Protein AF-A0A7C9K2Q4-F1 (afdb_monomer_lite)

Sequence (178 aa):
MNWKVIHGLFEGLLGKCLLVIALATPMSFLAKANIDISLFSISLVGSLIVLVGYIWTAVSTPTLIKSHKNGHCYAKELVNLEEYLDSVSEFKVLEEYKDKLKNNYDGYFYKQNDFKDIDSTINDIGKKQSIRALAILKFNLINELNSFQRWCLSLLFLVGSVLVFLPLIYRIFIILGI

Secondary structure (DSSP, 8-state):
--HHHHHHHHHSHHHHHHHHHHHHHHHHHHTSSS--HHHHHHHHHHHHHHHHHHHHHHHHS-HHHHH-SSHHHHHHHHHHTTTT--HHHHHHHHHHTGGGSPSS---SSS-------HHHHHHHH-HHHHHHHHHHHHHHHHHHS-HHHHHHHHHHHHHHHHHHHHHHHHHHHHHHT-

pLDDT: mean 80.26, std 11.9, range [41.53, 93.88]

Structure (mmCIF, N/CA/C/O backbone):
data_AF-A0A7C9K2Q4-F1
#
_entry.id   AF-A0A7C9K2Q4-F1
#
loop_
_atom_site.group_PDB
_atom_site.id
_atom_site.type_symbol
_atom_site.label_atom_id
_atom_site.label_alt_id
_atom_site.label_comp_id
_atom_site.label_asym_id
_atom_site.label_entity_id
_atom_site.label_seq_id
_atom_site.pdbx_PDB_ins_code
_atom_site.Cartn_x
_atom_site.Cartn_y
_atom_site.Cartn_z
_atom_site.occupancy
_atom_site.B_iso_or_equiv
_atom_site.auth_seq_id
_atom_site.auth_comp_id
_atom_site.auth_asym_id
_atom_site.auth_atom_id
_atom_site.pdbx_PDB_model_num
ATOM 1 N N . MET A 1 1 ? -2.932 10.194 -0.051 1.00 79.62 1 MET A N 1
ATOM 2 C CA . MET A 1 1 ? -3.596 8.911 -0.389 1.00 79.62 1 MET A CA 1
ATOM 3 C C . MET A 1 1 ? -3.697 8.038 0.850 1.00 79.62 1 MET A C 1
ATOM 5 O O . MET A 1 1 ? -2.796 8.100 1.676 1.00 79.62 1 MET A O 1
ATOM 9 N N . ASN A 1 2 ? -4.760 7.240 0.979 1.00 86.12 2 ASN A N 1
ATOM 10 C CA . ASN A 1 2 ? -4.945 6.315 2.105 1.00 86.12 2 ASN A CA 1
ATOM 11 C C . ASN A 1 2 ? -4.081 5.056 1.970 1.00 86.12 2 ASN A C 1
ATOM 13 O O . ASN A 1 2 ? -3.744 4.675 0.848 1.00 86.12 2 ASN A O 1
ATOM 17 N N . TRP A 1 3 ? -3.733 4.405 3.090 1.00 88.25 3 TRP A N 1
ATOM 18 C CA . TRP A 1 3 ? -2.905 3.188 3.071 1.00 88.25 3 TRP A CA 1
ATOM 19 C C . TRP A 1 3 ? -3.486 2.117 2.156 1.00 88.25 3 TRP A C 1
ATOM 21 O O . TRP A 1 3 ? -2.747 1.503 1.396 1.00 88.25 3 TRP A O 1
ATOM 31 N N . LYS A 1 4 ? -4.813 1.943 2.156 1.00 86.69 4 LYS A N 1
ATOM 32 C CA . LYS A 1 4 ? -5.478 0.975 1.275 1.00 86.69 4 LYS A CA 1
ATOM 33 C C . LYS A 1 4 ? -5.226 1.250 -0.209 1.00 86.69 4 LYS A C 1
ATOM 35 O O . LYS A 1 4 ? -5.016 0.315 -0.974 1.00 86.69 4 LYS A O 1
ATOM 40 N N . VAL A 1 5 ? -5.227 2.524 -0.599 1.00 87.75 5 VAL A N 1
ATOM 41 C CA . VAL A 1 5 ? -4.985 2.944 -1.986 1.00 87.75 5 VAL A CA 1
ATOM 42 C C . VAL A 1 5 ? -3.526 2.708 -2.358 1.00 87.75 5 VAL A C 1
ATOM 44 O O . VAL A 1 5 ? -3.260 2.118 -3.395 1.00 87.75 5 VAL A O 1
ATOM 47 N N . ILE A 1 6 ? -2.586 3.100 -1.496 1.00 89.75 6 ILE A N 1
ATOM 48 C CA . ILE A 1 6 ? -1.145 2.914 -1.734 1.00 89.75 6 ILE A CA 1
ATOM 49 C C . ILE A 1 6 ? -0.793 1.430 -1.810 1.00 89.75 6 ILE A C 1
ATOM 51 O O . ILE A 1 6 ? -0.115 0.999 -2.736 1.00 89.75 6 ILE A O 1
ATOM 55 N N . HIS A 1 7 ? -1.317 0.632 -0.882 1.00 90.25 7 HIS A N 1
ATOM 56 C CA . HIS A 1 7 ? -1.163 -0.813 -0.920 1.00 90.25 7 HIS A CA 1
ATOM 57 C C . HIS A 1 7 ? -1.738 -1.396 -2.216 1.00 90.25 7 HIS A C 1
ATOM 59 O O . HIS A 1 7 ? -1.071 -2.180 -2.875 1.00 90.25 7 HIS A O 1
ATOM 65 N N . GLY A 1 8 ? -2.927 -0.959 -2.641 1.00 87.62 8 GLY A N 1
ATOM 66 C CA . GLY A 1 8 ? -3.504 -1.362 -3.924 1.00 87.62 8 GLY A CA 1
ATOM 67 C C . GLY A 1 8 ? -2.673 -0.941 -5.144 1.00 87.62 8 GLY A C 1
ATOM 68 O O . GLY A 1 8 ? -2.622 -1.688 -6.115 1.00 87.62 8 GLY A O 1
ATOM 69 N N . LEU A 1 9 ? -1.997 0.211 -5.099 1.00 89.69 9 LEU A N 1
ATOM 70 C CA . LEU A 1 9 ? -1.127 0.675 -6.185 1.00 89.69 9 LEU A CA 1
ATOM 71 C C . LEU A 1 9 ? 0.106 -0.210 -6.359 1.00 89.69 9 LEU A C 1
ATOM 73 O O . LEU A 1 9 ? 0.438 -0.530 -7.493 1.00 89.69 9 LEU A O 1
ATOM 77 N N . PHE A 1 10 ? 0.758 -0.617 -5.268 1.00 88.88 10 PHE A N 1
ATOM 78 C CA . PHE A 1 10 ? 1.976 -1.435 -5.329 1.00 88.88 10 PHE A CA 1
ATOM 79 C C . PHE A 1 10 ? 1.699 -2.945 -5.381 1.00 88.88 10 PHE A C 1
ATOM 81 O O . PHE A 1 10 ? 2.313 -3.651 -6.174 1.00 88.88 10 PHE A O 1
ATOM 88 N N . GLU A 1 11 ? 0.773 -3.452 -4.566 1.00 88.50 11 GLU A N 1
ATOM 89 C CA . GLU A 1 11 ? 0.488 -4.893 -4.433 1.00 88.50 11 GLU A CA 1
ATOM 90 C C . GLU A 1 11 ? -0.695 -5.369 -5.286 1.00 88.50 11 GLU A C 1
ATOM 92 O O . GLU A 1 11 ? -0.924 -6.574 -5.440 1.00 88.50 11 GLU A O 1
ATOM 97 N N . GLY A 1 12 ? -1.454 -4.437 -5.866 1.00 87.44 12 GLY A N 1
ATOM 98 C CA . GLY A 1 12 ? -2.473 -4.754 -6.859 1.00 87.44 12 GLY A CA 1
ATOM 99 C C . GLY A 1 12 ? -1.875 -5.161 -8.205 1.00 87.44 12 GLY A C 1
ATOM 100 O O . GLY A 1 12 ? -0.660 -5.184 -8.407 1.00 87.44 12 GLY A O 1
ATOM 101 N N . LEU A 1 13 ? -2.757 -5.466 -9.162 1.00 87.94 13 LEU A N 1
ATOM 102 C CA . LEU A 1 13 ? -2.360 -5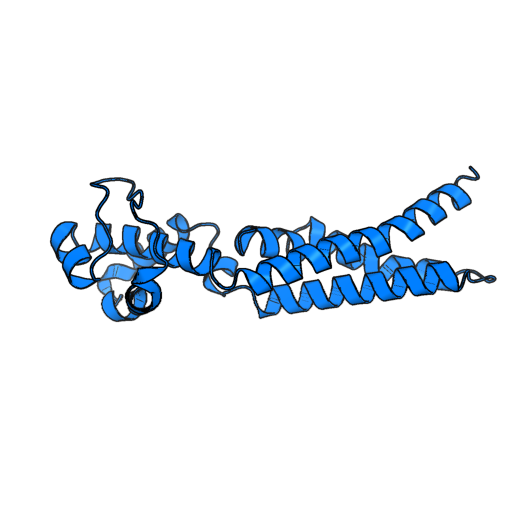.884 -10.510 1.00 87.94 13 LEU A CA 1
ATOM 103 C C . LEU A 1 13 ? -1.424 -4.857 -11.169 1.00 87.94 13 LEU A C 1
ATOM 105 O O . LEU A 1 13 ? -0.396 -5.228 -11.723 1.00 87.94 13 LEU A O 1
ATOM 109 N N . LEU A 1 14 ? -1.758 -3.569 -11.052 1.00 85.94 14 LEU A N 1
ATOM 110 C CA . LEU A 1 14 ? -1.016 -2.484 -11.689 1.00 85.94 14 LEU A CA 1
ATOM 111 C C . LEU A 1 14 ? 0.428 -2.392 -11.176 1.00 85.94 14 LEU A C 1
ATOM 113 O O . LEU A 1 14 ? 1.352 -2.332 -11.983 1.00 85.94 14 LEU A O 1
ATOM 117 N N . GLY A 1 15 ? 0.638 -2.443 -9.859 1.00 87.94 15 GLY A N 1
ATOM 118 C CA . GLY A 1 15 ? 1.975 -2.388 -9.264 1.00 87.94 15 GLY A CA 1
ATOM 119 C C . GLY A 1 15 ? 2.822 -3.616 -9.569 1.00 87.94 15 GLY A C 1
ATOM 120 O O . GLY A 1 15 ? 4.003 -3.482 -9.879 1.00 87.94 15 GLY A O 1
ATOM 121 N N . LYS A 1 16 ? 2.214 -4.807 -9.589 1.00 90.12 16 LYS A N 1
ATOM 122 C CA . LYS A 1 16 ? 2.908 -6.039 -9.990 1.00 90.12 16 LYS A CA 1
ATOM 123 C C . LYS A 1 16 ? 3.319 -6.008 -11.460 1.00 90.12 16 LYS A C 1
ATOM 125 O O . LYS A 1 16 ? 4.455 -6.350 -11.777 1.00 90.12 16 LYS A O 1
ATOM 130 N N . CYS A 1 17 ? 2.440 -5.545 -12.349 1.00 90.88 17 CYS A N 1
ATOM 131 C CA . CYS A 1 17 ? 2.786 -5.327 -13.752 1.00 90.88 17 CYS A CA 1
ATOM 132 C C . CYS A 1 17 ? 3.912 -4.297 -13.896 1.00 90.88 17 CYS A C 1
ATOM 134 O O . CYS A 1 17 ? 4.870 -4.553 -14.620 1.00 90.88 17 CYS A O 1
ATOM 136 N N . LEU A 1 18 ? 3.836 -3.171 -13.178 1.00 89.94 18 LEU A N 1
ATOM 137 C CA . LEU A 1 18 ? 4.887 -2.154 -13.183 1.00 89.94 18 LEU A CA 1
ATOM 138 C C . LEU A 1 18 ? 6.228 -2.729 -12.718 1.00 89.94 18 LEU A C 1
ATOM 140 O O . LEU A 1 18 ? 7.240 -2.446 -13.344 1.00 89.94 18 LEU A O 1
ATOM 144 N N . LEU A 1 19 ? 6.246 -3.555 -11.671 1.00 91.50 19 LEU A N 1
ATOM 145 C CA . LEU A 1 19 ? 7.462 -4.196 -11.172 1.00 91.50 19 LEU A CA 1
ATOM 146 C C . LEU A 1 19 ? 8.081 -5.140 -12.212 1.00 91.50 19 LEU A C 1
ATOM 148 O O . LEU A 1 19 ? 9.291 -5.107 -12.427 1.00 91.50 19 LEU A O 1
ATOM 152 N N . VAL A 1 20 ? 7.261 -5.930 -12.910 1.00 91.56 20 VAL A N 1
ATOM 153 C CA . VAL A 1 20 ? 7.735 -6.792 -14.005 1.00 91.56 20 VAL A CA 1
ATOM 154 C C . VAL A 1 20 ? 8.303 -5.958 -15.156 1.00 91.56 20 VAL A C 1
ATOM 156 O O . VAL A 1 20 ? 9.404 -6.237 -15.627 1.00 91.56 20 VAL A O 1
ATOM 159 N N . ILE A 1 21 ? 7.589 -4.912 -15.588 1.00 89.81 21 ILE A N 1
ATOM 160 C CA . ILE A 1 21 ? 8.037 -4.015 -16.665 1.00 89.81 21 ILE A CA 1
ATOM 161 C C . ILE A 1 21 ? 9.333 -3.308 -16.267 1.00 89.81 21 ILE A C 1
ATOM 163 O O . ILE A 1 21 ? 10.270 -3.253 -17.062 1.00 89.81 21 ILE A O 1
ATOM 167 N N . ALA A 1 22 ? 9.405 -2.807 -15.036 1.00 90.25 22 ALA A N 1
ATOM 168 C CA . ALA A 1 22 ? 10.584 -2.167 -14.483 1.00 90.25 22 ALA A CA 1
ATOM 169 C C . ALA A 1 22 ? 11.789 -3.103 -14.589 1.00 90.25 22 ALA A C 1
ATOM 171 O O . ALA A 1 22 ? 12.753 -2.765 -15.255 1.00 90.25 22 ALA A O 1
ATOM 172 N N . LEU A 1 23 ? 11.700 -4.332 -14.081 1.00 89.31 23 LEU A N 1
ATOM 173 C CA . LEU A 1 23 ? 12.807 -5.293 -14.151 1.00 89.31 23 LEU A CA 1
ATOM 174 C C . LEU A 1 23 ? 13.178 -5.702 -15.590 1.00 89.31 23 LEU A C 1
ATOM 176 O O . LEU A 1 23 ? 14.354 -5.921 -15.887 1.00 89.31 23 LEU A O 1
ATOM 180 N N . ALA A 1 24 ? 12.205 -5.779 -16.499 1.00 88.44 24 ALA A N 1
ATOM 181 C CA . ALA A 1 24 ? 12.442 -6.148 -17.894 1.00 88.44 24 ALA A CA 1
ATOM 182 C C . ALA A 1 24 ? 13.089 -5.023 -18.725 1.00 88.44 24 ALA A C 1
ATOM 184 O O . ALA A 1 24 ? 13.840 -5.298 -19.665 1.00 88.44 24 ALA A O 1
ATOM 185 N N . THR A 1 25 ? 12.818 -3.757 -18.395 1.00 86.06 25 THR A N 1
ATOM 186 C CA . THR A 1 25 ? 13.231 -2.608 -19.217 1.00 86.06 25 THR A CA 1
ATOM 187 C C . THR A 1 25 ? 14.760 -2.485 -19.324 1.00 86.06 25 THR A C 1
ATOM 189 O O . THR A 1 25 ? 15.253 -2.487 -20.454 1.00 86.06 25 THR A O 1
ATOM 192 N N . PRO A 1 26 ? 15.554 -2.489 -18.235 1.00 85.12 26 PRO A N 1
ATOM 193 C CA . PRO A 1 26 ? 17.017 -2.466 -18.316 1.00 85.12 26 PRO A CA 1
ATOM 194 C C . PRO A 1 26 ? 17.593 -3.688 -19.037 1.00 85.12 26 PRO A C 1
ATOM 196 O O . PRO A 1 26 ? 18.492 -3.549 -19.867 1.00 85.12 26 PRO A O 1
ATOM 199 N N . MET A 1 27 ? 17.039 -4.882 -18.784 1.00 85.00 27 MET A N 1
ATOM 200 C CA . MET A 1 27 ? 17.472 -6.124 -19.442 1.00 85.00 27 MET A CA 1
ATOM 201 C C . MET A 1 27 ? 17.304 -6.055 -20.956 1.00 85.00 27 MET A C 1
ATOM 203 O O . MET A 1 27 ? 18.161 -6.513 -21.711 1.00 85.00 27 MET A O 1
ATOM 207 N N . SER A 1 28 ? 16.230 -5.415 -21.417 1.00 80.50 28 SER A N 1
ATOM 208 C CA . SER A 1 28 ? 16.017 -5.222 -22.843 1.00 80.50 28 SER A CA 1
ATOM 209 C C . SER A 1 28 ? 17.154 -4.407 -23.476 1.00 80.50 28 SER A C 1
ATOM 211 O O . SER A 1 28 ? 17.508 -4.650 -24.632 1.00 80.50 28 SER A O 1
ATOM 213 N N . PHE A 1 29 ? 17.726 -3.411 -22.785 1.00 77.75 29 PHE A N 1
ATOM 214 C CA . PHE A 1 29 ? 18.828 -2.587 -23.309 1.00 77.75 29 PHE A CA 1
ATOM 215 C C . PHE A 1 29 ? 20.162 -3.340 -23.319 1.00 77.75 29 PHE A C 1
ATOM 217 O O . PHE A 1 29 ? 20.927 -3.160 -24.261 1.00 77.75 29 PHE A O 1
ATOM 224 N N . LEU A 1 30 ? 20.390 -4.237 -22.353 1.00 78.88 30 LEU A N 1
ATOM 225 C CA . LEU A 1 30 ? 21.568 -5.115 -22.315 1.00 78.88 30 LEU A CA 1
ATOM 226 C C . LEU A 1 30 ? 21.615 -6.128 -23.467 1.00 78.88 30 LEU A C 1
ATOM 228 O O . LEU A 1 30 ? 22.696 -6.509 -23.898 1.00 78.88 30 LEU A O 1
ATOM 232 N N . ALA A 1 31 ? 20.464 -6.553 -23.994 1.00 73.25 31 ALA A N 1
ATOM 233 C CA . ALA A 1 31 ? 20.403 -7.542 -25.073 1.00 73.25 31 ALA A CA 1
ATOM 234 C C . ALA A 1 31 ? 20.894 -7.029 -26.449 1.00 73.25 31 ALA A C 1
ATOM 236 O O . ALA A 1 31 ? 20.954 -7.806 -27.402 1.00 73.25 31 ALA A O 1
ATOM 237 N N . LYS A 1 32 ? 21.223 -5.735 -26.596 1.00 68.06 32 LYS A N 1
ATOM 238 C CA . LYS A 1 32 ? 21.735 -5.151 -27.849 1.00 68.06 32 LYS A CA 1
ATOM 239 C C . LYS A 1 32 ? 23.266 -5.115 -27.870 1.00 68.06 32 LYS A C 1
ATOM 241 O O . LYS A 1 32 ? 23.894 -4.765 -26.882 1.00 68.06 32 LYS A O 1
ATOM 246 N N . ALA A 1 33 ? 23.846 -5.350 -29.050 1.00 57.41 33 ALA A N 1
ATOM 247 C CA . ALA A 1 33 ? 25.290 -5.231 -29.287 1.00 57.41 33 ALA A CA 1
ATOM 248 C C . ALA A 1 33 ? 25.835 -3.796 -29.093 1.00 57.41 33 ALA A C 1
ATOM 250 O O . ALA A 1 33 ? 26.990 -3.635 -28.722 1.00 57.41 33 ALA A O 1
ATOM 251 N N . ASN A 1 34 ? 24.993 -2.771 -29.290 1.00 66.44 34 ASN A N 1
ATOM 252 C CA . ASN A 1 34 ? 25.289 -1.369 -28.981 1.00 66.44 34 ASN A CA 1
ATOM 253 C C . ASN A 1 34 ? 24.301 -0.868 -27.923 1.00 66.44 34 ASN A C 1
ATOM 255 O O . ASN A 1 34 ? 23.138 -0.586 -28.229 1.00 66.44 34 ASN A O 1
ATOM 259 N N . ILE A 1 35 ? 24.764 -0.802 -26.678 1.00 70.88 35 ILE A N 1
ATOM 260 C CA . ILE A 1 35 ? 23.968 -0.370 -25.528 1.00 70.88 35 ILE A CA 1
ATOM 261 C C . ILE A 1 35 ? 23.943 1.160 -25.494 1.00 70.88 35 ILE A C 1
ATOM 263 O O . ILE A 1 35 ? 24.993 1.797 -25.426 1.00 70.88 35 ILE A O 1
ATOM 267 N N . ASP A 1 36 ? 22.749 1.756 -25.474 1.00 78.19 36 ASP A N 1
ATOM 268 C CA . ASP A 1 36 ? 22.602 3.158 -25.076 1.00 78.19 36 ASP A CA 1
ATOM 269 C C . ASP A 1 36 ? 22.721 3.254 -23.549 1.00 78.19 36 ASP A C 1
ATOM 271 O O . ASP A 1 36 ? 21.772 2.996 -22.801 1.00 78.19 36 ASP A O 1
ATOM 275 N N . ILE A 1 37 ? 23.932 3.576 -23.092 1.00 81.94 37 ILE A N 1
ATOM 276 C CA . ILE A 1 37 ? 24.316 3.599 -21.674 1.00 81.94 37 ILE A CA 1
ATOM 277 C C . ILE A 1 37 ? 23.456 4.592 -20.878 1.00 81.94 37 ILE A C 1
ATOM 279 O O . ILE A 1 37 ? 23.155 4.345 -19.706 1.00 81.94 37 ILE A O 1
ATOM 283 N N . SER A 1 38 ? 23.031 5.695 -21.501 1.00 85.12 38 SER A N 1
ATOM 284 C CA . SER A 1 38 ? 22.266 6.747 -20.829 1.00 85.12 38 SER A CA 1
ATOM 285 C C . SER A 1 38 ? 20.861 6.261 -20.460 1.00 85.12 38 SER A C 1
ATOM 287 O O . SER A 1 38 ? 20.473 6.290 -19.290 1.00 85.12 38 SER A O 1
ATOM 289 N N . LEU A 1 39 ? 20.133 5.706 -21.433 1.00 84.31 39 LEU A N 1
ATOM 290 C CA . LEU A 1 39 ? 18.784 5.173 -21.243 1.00 84.31 39 LEU A CA 1
ATOM 291 C C . LEU A 1 39 ? 18.778 3.915 -20.383 1.00 84.31 39 LEU A C 1
ATOM 293 O O . LEU A 1 39 ? 17.886 3.746 -19.548 1.00 84.31 39 LEU A O 1
ATOM 297 N N . PHE A 1 40 ? 19.796 3.064 -20.535 1.00 86.00 40 PHE A N 1
ATOM 298 C CA . PHE A 1 40 ? 19.998 1.930 -19.644 1.00 86.00 40 PHE A CA 1
ATOM 299 C C . PHE A 1 40 ? 20.106 2.395 -18.186 1.00 86.00 40 PHE A C 1
ATOM 301 O O . PHE A 1 40 ? 19.341 1.924 -17.344 1.00 86.00 40 PHE A O 1
ATOM 308 N N . SER A 1 41 ? 20.972 3.371 -17.898 1.00 87.88 41 SER A N 1
ATOM 309 C CA . SER A 1 41 ? 21.182 3.878 -16.536 1.00 87.88 41 SER A CA 1
ATOM 310 C C . SER A 1 41 ? 19.907 4.486 -15.944 1.00 87.88 41 SER A C 1
ATOM 312 O O . SER A 1 41 ? 19.552 4.176 -14.807 1.00 87.88 41 SER A O 1
ATOM 314 N N . ILE A 1 42 ? 19.171 5.285 -16.726 1.00 89.06 42 ILE A N 1
ATOM 315 C CA . ILE A 1 42 ? 17.885 5.870 -16.308 1.00 89.06 42 ILE A CA 1
ATOM 316 C C . ILE A 1 42 ? 16.873 4.768 -15.969 1.00 89.06 42 ILE A C 1
ATOM 318 O O . ILE A 1 42 ? 16.258 4.800 -14.901 1.00 89.06 42 ILE A O 1
ATOM 322 N N . SER A 1 43 ? 16.735 3.766 -16.844 1.00 88.94 43 SER A N 1
ATOM 323 C CA . SER A 1 43 ? 15.805 2.655 -16.622 1.00 88.94 43 SER A CA 1
ATOM 324 C C . SER A 1 43 ? 16.182 1.817 -15.395 1.00 88.94 43 SER A C 1
ATOM 326 O O . SER A 1 43 ? 15.302 1.380 -14.653 1.00 88.94 43 SER A O 1
ATOM 328 N N . LEU A 1 44 ? 17.480 1.625 -15.135 1.00 90.06 44 LEU A N 1
ATOM 329 C CA . LEU A 1 44 ? 17.978 0.874 -13.985 1.00 90.06 44 LEU A CA 1
ATOM 330 C C . LEU A 1 44 ? 17.685 1.607 -12.672 1.00 90.06 44 LEU A C 1
ATOM 332 O O . LEU A 1 44 ? 17.168 0.997 -11.736 1.00 90.06 44 LEU A O 1
ATOM 336 N N . VAL A 1 45 ? 17.919 2.922 -12.622 1.00 92.50 45 VAL A N 1
ATOM 337 C CA . VAL A 1 45 ? 17.550 3.757 -11.466 1.00 92.50 45 VAL A CA 1
ATOM 338 C C . VAL A 1 45 ? 16.038 3.731 -11.234 1.00 92.50 45 VAL A C 1
ATOM 340 O O . VAL A 1 45 ? 15.598 3.508 -10.106 1.00 92.50 45 VAL A O 1
ATOM 343 N N . GLY A 1 46 ? 15.232 3.876 -12.292 1.00 91.44 46 GLY A N 1
ATOM 344 C CA . GLY A 1 46 ? 13.773 3.758 -12.202 1.00 91.44 46 GLY A CA 1
ATOM 345 C C . GLY A 1 46 ? 13.326 2.408 -11.638 1.00 91.44 46 GLY A C 1
ATOM 346 O O . GLY A 1 46 ? 12.459 2.349 -10.767 1.00 91.44 46 GLY A O 1
ATOM 347 N N . SER A 1 47 ? 13.981 1.326 -12.061 1.00 91.94 47 SER A N 1
ATOM 348 C CA . SER A 1 47 ? 13.678 -0.031 -11.600 1.00 91.94 47 SER A CA 1
ATOM 349 C C . SER A 1 47 ? 13.990 -0.241 -10.124 1.00 91.94 47 SER A C 1
ATOM 351 O O . SER A 1 47 ? 13.179 -0.818 -9.399 1.00 91.94 47 SER A O 1
ATOM 353 N N . LEU A 1 48 ? 15.129 0.276 -9.658 1.00 93.75 48 LEU A N 1
ATOM 354 C CA . LEU A 1 48 ? 15.486 0.254 -8.241 1.00 93.75 48 LEU A CA 1
ATOM 355 C C . LEU A 1 48 ? 14.484 1.052 -7.399 1.00 93.75 48 LEU A C 1
ATOM 357 O O . LEU A 1 48 ? 14.070 0.581 -6.344 1.00 93.75 48 LEU A O 1
ATOM 361 N N . ILE A 1 49 ? 14.037 2.217 -7.879 1.00 93.75 49 ILE A N 1
ATOM 362 C CA . ILE A 1 49 ? 13.027 3.039 -7.194 1.00 93.75 49 ILE A CA 1
ATOM 363 C C . ILE A 1 49 ? 11.700 2.282 -7.052 1.00 93.75 49 ILE A C 1
ATOM 365 O O . ILE A 1 49 ? 11.133 2.244 -5.958 1.00 93.75 49 ILE A O 1
ATOM 369 N N . VAL A 1 50 ? 11.217 1.647 -8.127 1.00 92.75 50 VAL A N 1
ATOM 370 C CA . VAL A 1 50 ? 9.985 0.838 -8.093 1.00 92.75 50 VAL A CA 1
ATOM 371 C C . VAL A 1 50 ? 10.131 -0.341 -7.128 1.00 92.75 50 VAL A C 1
ATOM 373 O O . VAL A 1 50 ? 9.227 -0.584 -6.328 1.00 92.75 50 VAL A O 1
ATOM 376 N N . LEU A 1 51 ? 11.273 -1.037 -7.150 1.00 93.38 51 LEU A N 1
ATOM 377 C CA . LEU A 1 51 ? 11.545 -2.172 -6.265 1.00 93.38 51 LEU A CA 1
ATOM 378 C C . LEU A 1 51 ? 11.562 -1.757 -4.788 1.00 93.38 51 LEU A C 1
ATOM 380 O O . LEU A 1 51 ? 10.914 -2.395 -3.957 1.00 93.38 51 LEU A O 1
ATOM 384 N N . VAL A 1 52 ? 12.263 -0.668 -4.463 1.00 93.88 52 VAL A N 1
ATOM 385 C CA . VAL A 1 52 ? 12.301 -0.118 -3.102 1.00 93.88 52 VAL A CA 1
ATOM 386 C C . VAL A 1 52 ? 10.901 0.295 -2.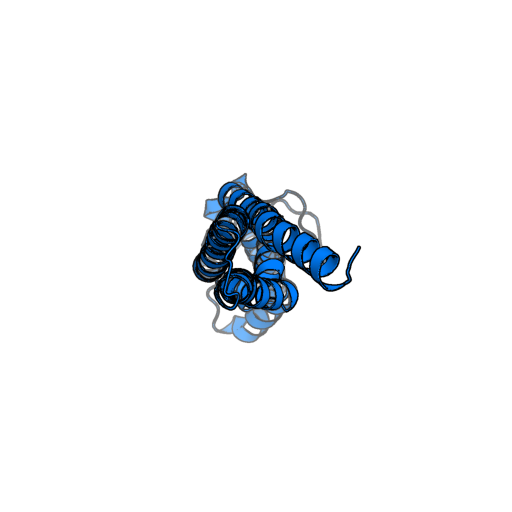657 1.00 93.88 52 VAL A C 1
ATOM 388 O O . VAL A 1 52 ? 10.488 -0.060 -1.555 1.00 93.88 52 VAL A O 1
ATOM 391 N N . GLY A 1 53 ? 10.141 0.985 -3.512 1.00 92.62 53 GLY A N 1
ATOM 392 C CA . GLY A 1 53 ? 8.759 1.364 -3.217 1.00 92.62 53 GLY A CA 1
ATOM 393 C C . GLY A 1 53 ? 7.854 0.155 -2.955 1.00 92.62 53 GLY A C 1
ATOM 394 O O . GLY A 1 53 ? 7.047 0.184 -2.022 1.00 92.62 53 GLY A O 1
ATOM 395 N N . TYR A 1 54 ? 8.023 -0.928 -3.721 1.00 92.94 54 TYR A N 1
ATOM 396 C CA . TYR A 1 54 ? 7.280 -2.177 -3.545 1.00 92.94 54 TYR A CA 1
ATOM 397 C C . TYR A 1 54 ? 7.572 -2.822 -2.185 1.00 92.94 54 TYR A C 1
ATOM 399 O O . TYR A 1 54 ? 6.654 -3.029 -1.390 1.00 92.94 54 TYR A O 1
ATOM 407 N N . ILE A 1 55 ? 8.852 -3.047 -1.870 1.00 92.94 55 ILE A N 1
ATOM 408 C CA . ILE A 1 55 ? 9.279 -3.642 -0.593 1.00 92.94 55 ILE A CA 1
ATOM 409 C C . ILE A 1 55 ? 8.836 -2.766 0.581 1.00 92.94 55 ILE A C 1
ATOM 411 O O . ILE A 1 55 ? 8.284 -3.260 1.565 1.00 92.94 55 ILE A O 1
ATOM 415 N N . TRP A 1 56 ? 9.030 -1.452 0.474 1.00 93.56 56 TRP A N 1
ATOM 416 C CA . TRP A 1 56 ? 8.662 -0.522 1.532 1.00 93.56 56 TRP A CA 1
ATOM 417 C C . TRP A 1 56 ? 7.148 -0.523 1.775 1.00 93.56 56 TRP A C 1
ATOM 419 O O . TRP A 1 56 ? 6.706 -0.608 2.922 1.00 93.56 56 TRP A O 1
ATOM 429 N N . THR A 1 57 ? 6.333 -0.546 0.719 1.00 92.25 57 THR A N 1
ATOM 430 C CA . THR A 1 57 ? 4.875 -0.666 0.868 1.00 92.25 57 THR A CA 1
ATOM 431 C C . THR A 1 57 ? 4.486 -1.992 1.521 1.00 92.25 57 THR A C 1
ATOM 433 O O . THR A 1 57 ? 3.632 -2.005 2.415 1.00 92.25 57 THR A O 1
ATOM 436 N N . ALA A 1 58 ? 5.118 -3.100 1.126 1.00 89.00 58 ALA A N 1
ATOM 437 C CA . ALA A 1 58 ? 4.854 -4.419 1.687 1.00 89.00 58 ALA A CA 1
ATOM 438 C C . ALA A 1 58 ? 5.158 -4.477 3.191 1.00 89.00 58 ALA A C 1
ATOM 440 O O . ALA A 1 58 ? 4.367 -5.035 3.951 1.00 89.00 58 ALA A O 1
ATOM 441 N N . VAL A 1 59 ? 6.246 -3.857 3.652 1.00 90.50 59 VAL A N 1
ATOM 442 C CA . VAL A 1 59 ? 6.624 -3.847 5.076 1.00 90.50 59 VAL A CA 1
ATOM 443 C C . VAL A 1 59 ? 5.796 -2.840 5.878 1.00 90.50 59 VAL A C 1
ATOM 445 O O . VAL A 1 59 ? 5.308 -3.172 6.955 1.00 90.50 59 VAL A O 1
ATOM 448 N N . SER A 1 60 ? 5.594 -1.626 5.362 1.00 88.50 60 SER A N 1
ATOM 449 C CA . SER A 1 60 ? 4.984 -0.532 6.131 1.00 88.50 60 SER A CA 1
ATOM 450 C C . SER A 1 60 ? 3.459 -0.530 6.155 1.00 88.50 60 SER A C 1
ATOM 452 O O . SER A 1 60 ? 2.883 0.085 7.050 1.00 88.50 60 SER A O 1
ATOM 454 N N . THR A 1 61 ? 2.783 -1.201 5.215 1.00 88.69 61 THR A N 1
ATOM 455 C CA . THR A 1 61 ? 1.314 -1.250 5.245 1.00 88.69 61 THR A CA 1
ATOM 456 C C . THR A 1 61 ? 0.844 -2.011 6.498 1.00 88.69 61 THR A C 1
ATOM 458 O O . THR A 1 61 ? 1.229 -3.175 6.672 1.00 88.69 61 THR A O 1
ATOM 461 N N . PRO A 1 62 ? -0.020 -1.422 7.349 1.00 87.38 62 PRO A N 1
ATOM 462 C CA . PRO A 1 62 ? -0.519 -2.089 8.550 1.00 87.38 62 PRO A CA 1
ATOM 463 C C . PRO A 1 62 ? -1.278 -3.381 8.227 1.00 87.38 62 PRO A C 1
ATOM 465 O O . PRO A 1 62 ? -2.070 -3.423 7.282 1.00 87.38 62 PRO A O 1
ATOM 468 N N . THR A 1 63 ? -1.093 -4.423 9.042 1.00 86.44 63 THR A N 1
ATOM 469 C CA . THR A 1 63 ? -1.708 -5.748 8.835 1.00 86.44 63 THR A CA 1
ATOM 470 C C . THR A 1 63 ? -3.224 -5.669 8.698 1.00 86.44 63 THR A C 1
ATOM 472 O O . THR A 1 63 ? -3.784 -6.282 7.796 1.00 86.44 63 THR A O 1
ATOM 475 N N . LEU A 1 64 ? -3.874 -4.834 9.513 1.00 86.00 64 LEU A N 1
ATOM 476 C CA . LEU A 1 64 ? -5.321 -4.613 9.487 1.00 86.00 64 LEU A CA 1
ATOM 477 C C . LEU A 1 64 ? -5.832 -4.146 8.108 1.00 86.00 64 LEU A C 1
ATOM 479 O O . LEU A 1 64 ? -6.888 -4.581 7.652 1.00 86.00 64 LEU A O 1
ATOM 483 N N . ILE A 1 65 ? -5.053 -3.311 7.411 1.00 85.69 65 ILE A N 1
ATOM 484 C CA . ILE A 1 65 ? -5.374 -2.798 6.069 1.00 85.69 65 ILE A CA 1
ATOM 485 C C . ILE A 1 65 ? -5.100 -3.847 4.983 1.00 85.69 65 ILE A C 1
ATOM 487 O O . ILE A 1 65 ? -5.780 -3.858 3.950 1.00 85.69 65 ILE A O 1
ATOM 491 N N . LYS A 1 66 ? -4.126 -4.738 5.201 1.00 85.75 66 LYS A N 1
ATOM 492 C CA . LYS A 1 66 ? -3.840 -5.862 4.298 1.00 85.75 66 LYS A CA 1
ATOM 493 C C . LYS A 1 66 ? -4.958 -6.902 4.343 1.00 85.75 66 LYS A C 1
ATOM 495 O O . LYS A 1 66 ? -5.463 -7.287 3.293 1.00 85.75 66 LYS A O 1
ATOM 500 N N . SER A 1 67 ? -5.365 -7.316 5.544 1.00 85.62 67 SER A N 1
ATOM 501 C CA . SER A 1 67 ? -6.320 -8.411 5.746 1.00 85.62 67 SER A CA 1
ATOM 502 C C . SER A 1 67 ? -7.762 -8.038 5.407 1.00 85.62 67 SER A C 1
ATOM 504 O O . SER A 1 67 ? -8.496 -8.869 4.879 1.00 85.62 67 SER A O 1
ATOM 506 N N . HIS A 1 68 ? -8.168 -6.784 5.622 1.00 85.94 68 HIS A N 1
ATOM 507 C CA . HIS A 1 68 ? -9.568 -6.388 5.466 1.00 85.94 68 HIS A CA 1
ATOM 508 C C . HIS A 1 68 ? -9.780 -5.439 4.292 1.00 85.94 68 HIS A C 1
ATOM 510 O O . HIS A 1 68 ? -9.020 -4.493 4.070 1.00 85.94 68 HIS A O 1
ATOM 516 N N . LYS A 1 69 ? -10.856 -5.659 3.526 1.00 81.06 69 LYS A N 1
ATOM 517 C CA . LYS A 1 69 ? -11.231 -4.779 2.406 1.00 81.06 69 LYS A CA 1
ATOM 518 C C . LYS A 1 69 ? -11.649 -3.389 2.888 1.00 81.06 69 LYS A C 1
ATOM 520 O O . LYS A 1 69 ? -11.243 -2.399 2.285 1.00 81.06 69 LYS A O 1
ATOM 525 N N . ASN A 1 70 ? -12.431 -3.326 3.960 1.00 80.06 70 ASN A N 1
ATOM 526 C CA . ASN A 1 70 ? -12.943 -2.100 4.563 1.00 80.06 70 ASN A CA 1
ATOM 527 C C . ASN A 1 70 ? -13.217 -2.305 6.065 1.00 80.06 70 ASN A C 1
ATOM 529 O O . ASN A 1 70 ? -13.201 -3.436 6.561 1.00 80.06 70 ASN A O 1
ATOM 533 N N . GLY A 1 71 ? -13.518 -1.209 6.769 1.00 76.69 71 GLY A N 1
ATOM 534 C CA . GLY A 1 71 ? -13.876 -1.240 8.190 1.00 76.69 71 GLY A CA 1
ATOM 535 C C . GLY A 1 71 ? -15.123 -2.076 8.495 1.00 76.69 71 GLY A C 1
ATOM 536 O O . GLY A 1 71 ? -15.228 -2.620 9.585 1.00 76.69 71 GLY A O 1
ATOM 537 N N . HIS A 1 72 ? -16.031 -2.262 7.530 1.00 81.88 72 HIS A N 1
ATOM 538 C CA . HIS A 1 72 ? -17.215 -3.110 7.707 1.00 81.88 72 HIS A CA 1
ATOM 539 C C . HIS A 1 72 ? -16.886 -4.604 7.763 1.00 81.88 72 HIS A C 1
ATOM 541 O O . HIS A 1 72 ? -17.460 -5.313 8.585 1.00 81.88 72 HIS A O 1
ATOM 547 N N . CYS A 1 73 ? -15.972 -5.095 6.920 1.00 82.38 73 CYS A N 1
ATOM 548 C CA . CYS A 1 73 ? -15.500 -6.478 7.000 1.00 82.38 73 CYS A CA 1
ATOM 549 C C . CYS A 1 73 ? -14.839 -6.739 8.355 1.00 82.38 73 CYS A C 1
ATOM 551 O O . CYS A 1 73 ? -15.165 -7.726 9.003 1.00 82.38 73 CYS A O 1
ATOM 553 N N . TYR A 1 74 ? -13.993 -5.809 8.804 1.00 84.06 74 TYR A N 1
ATOM 554 C CA . TYR A 1 74 ? -13.349 -5.884 10.114 1.00 84.06 74 TYR A CA 1
ATOM 555 C C . TYR A 1 74 ? -14.365 -5.862 11.265 1.00 84.06 74 TYR A C 1
ATOM 557 O O . TYR A 1 74 ? -14.338 -6.723 12.140 1.00 84.06 74 TYR A O 1
ATOM 565 N N . ALA A 1 75 ? -15.338 -4.950 11.219 1.00 82.88 75 ALA A N 1
ATOM 566 C CA . ALA A 1 75 ? -16.427 -4.897 12.189 1.00 82.88 75 ALA A CA 1
ATOM 567 C C . ALA A 1 75 ? -17.243 -6.198 12.223 1.00 82.88 75 ALA A C 1
ATOM 569 O O . ALA A 1 75 ? -17.621 -6.661 13.294 1.00 82.88 75 ALA A O 1
ATOM 570 N N . LYS A 1 76 ? -17.523 -6.800 11.061 1.00 84.31 76 LYS A N 1
ATOM 571 C CA . LYS A 1 76 ? -18.282 -8.053 10.974 1.00 84.31 76 LYS A CA 1
ATOM 572 C C . LYS A 1 76 ? -17.523 -9.221 11.604 1.00 84.31 76 LYS A C 1
ATOM 574 O O . LYS A 1 76 ? -18.142 -10.007 12.312 1.00 84.31 76 LYS A O 1
ATOM 579 N N . GLU A 1 77 ? -16.216 -9.321 11.371 1.00 85.00 77 GLU A N 1
ATOM 580 C CA . GLU A 1 77 ? -15.378 -10.344 12.009 1.00 85.00 77 GLU A CA 1
ATOM 581 C C . GLU A 1 77 ? -15.345 -10.181 13.530 1.00 85.00 77 GLU A C 1
ATOM 583 O O . GLU A 1 77 ? -15.583 -11.148 14.248 1.00 85.00 77 GLU A O 1
ATOM 588 N N . LEU A 1 78 ? -15.159 -8.956 14.025 1.00 83.50 78 LEU A N 1
ATOM 589 C CA . LEU A 1 78 ? -15.141 -8.687 15.465 1.00 83.50 78 LEU A CA 1
ATOM 590 C C . LEU A 1 78 ? -16.482 -8.960 16.150 1.00 83.50 78 LEU A C 1
ATOM 592 O O . LEU A 1 78 ? -16.511 -9.500 17.250 1.00 83.50 78 LEU A O 1
ATOM 596 N N . VAL A 1 79 ? -17.602 -8.631 15.502 1.00 83.25 79 VAL A N 1
ATOM 597 C CA . VAL A 1 79 ? -18.941 -8.921 16.042 1.00 83.25 79 VAL A CA 1
ATOM 598 C C . VAL A 1 79 ? -19.178 -10.426 16.173 1.00 83.25 79 VAL A C 1
ATOM 600 O O . VAL A 1 79 ? -19.844 -10.853 17.111 1.00 83.25 79 VAL A O 1
ATOM 603 N N . ASN A 1 80 ? -18.623 -11.240 15.272 1.00 82.94 80 ASN A N 1
ATOM 604 C CA . ASN A 1 80 ? -18.726 -12.697 15.370 1.00 82.94 80 ASN A CA 1
ATOM 605 C C . ASN A 1 80 ? -17.890 -13.279 16.527 1.00 82.94 80 ASN A C 1
ATOM 607 O O . ASN A 1 80 ? -18.118 -14.419 16.915 1.00 8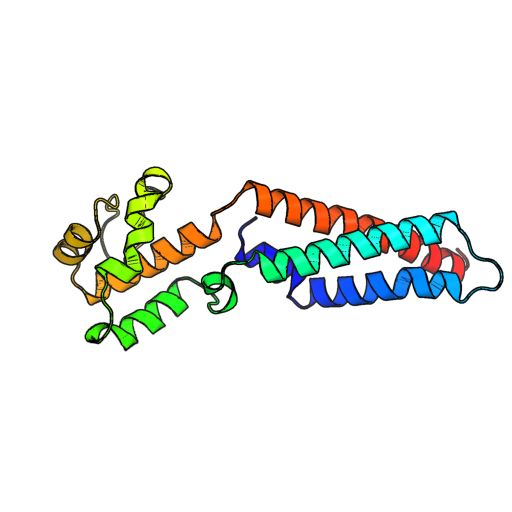2.94 80 ASN A O 1
ATOM 611 N N . LEU A 1 81 ? -16.940 -12.510 17.069 1.00 82.62 81 LEU A N 1
ATOM 612 C CA . LEU A 1 81 ? -16.047 -12.898 18.166 1.00 82.62 81 LEU A CA 1
ATOM 613 C C . LEU A 1 81 ? -16.361 -12.165 19.483 1.00 82.62 81 LEU A C 1
ATOM 615 O O . LEU A 1 81 ? -15.580 -12.244 20.426 1.00 82.62 81 LEU A O 1
ATOM 619 N N . GLU A 1 82 ? -17.493 -11.462 19.571 1.00 76.38 82 GLU A N 1
ATOM 620 C CA . GLU A 1 82 ? -17.842 -10.574 20.693 1.00 76.38 82 GLU A CA 1
ATOM 621 C C . GLU A 1 82 ? -17.778 -11.236 22.082 1.00 76.38 82 GLU A C 1
ATOM 623 O O . GLU A 1 82 ? -17.451 -10.568 23.068 1.00 76.38 82 GLU A O 1
ATOM 628 N N . GLU A 1 83 ? -18.099 -12.528 22.182 1.00 74.12 83 GLU A N 1
ATOM 629 C CA . GLU A 1 83 ? -18.074 -13.275 23.450 1.00 74.12 83 GLU A CA 1
ATOM 630 C C . GLU A 1 83 ? -16.655 -13.456 24.003 1.00 74.12 83 GLU A C 1
ATOM 632 O O . GLU A 1 83 ? -16.474 -13.540 25.215 1.00 74.12 83 GLU A O 1
ATOM 637 N N . TYR A 1 84 ? -15.652 -13.444 23.126 1.00 76.25 84 TYR A N 1
ATOM 638 C CA . TYR A 1 84 ? -14.240 -13.641 23.461 1.00 76.25 84 TYR A CA 1
ATOM 639 C C . TYR A 1 84 ? -13.411 -12.359 23.319 1.00 76.25 84 TYR A C 1
ATOM 641 O O . TYR A 1 84 ? -12.208 -12.367 23.577 1.00 76.25 84 TYR A O 1
ATOM 649 N N . LEU A 1 85 ? -14.037 -11.261 22.889 1.00 77.38 85 LEU A N 1
ATOM 650 C CA . LEU A 1 85 ? -13.369 -9.995 22.637 1.00 77.38 85 LEU A CA 1
ATOM 651 C C . LEU A 1 85 ? -13.331 -9.138 23.904 1.00 77.38 85 LEU A C 1
ATOM 653 O O . LEU A 1 85 ? -14.361 -8.628 24.358 1.00 77.38 85 LEU A O 1
ATOM 657 N N . ASP A 1 86 ? -12.127 -8.883 24.407 1.00 80.94 86 ASP A N 1
ATOM 658 C CA . ASP A 1 86 ? -11.907 -7.769 25.321 1.00 80.94 86 ASP A CA 1
ATOM 659 C C . ASP A 1 86 ? -11.902 -6.454 24.524 1.00 80.94 86 ASP A C 1
ATOM 661 O O . ASP A 1 86 ? -10.947 -6.098 23.834 1.00 80.94 86 ASP A O 1
ATOM 665 N N . SER A 1 87 ? -13.033 -5.752 24.583 1.00 73.81 87 SER A N 1
ATOM 666 C CA . SER A 1 87 ? -13.268 -4.540 23.795 1.00 73.81 87 SER A CA 1
ATOM 667 C C . SER A 1 87 ? -12.355 -3.388 24.226 1.00 73.81 87 SER A C 1
ATOM 669 O O . SER A 1 87 ? -11.969 -2.574 23.392 1.00 73.81 87 SER A O 1
ATOM 671 N N . VAL A 1 88 ? -11.965 -3.326 25.502 1.00 74.62 88 VAL A N 1
ATOM 672 C CA . VAL A 1 88 ? -11.127 -2.235 26.014 1.00 74.62 88 VAL A CA 1
ATOM 673 C C . VAL A 1 88 ? -9.707 -2.366 25.475 1.00 74.62 88 VAL A C 1
ATOM 675 O O . VAL A 1 88 ? -9.166 -1.409 24.922 1.00 74.62 88 VAL A O 1
ATOM 678 N N . SER A 1 89 ? -9.111 -3.558 25.554 1.00 77.00 89 SER A N 1
ATOM 679 C CA . SER A 1 89 ? -7.764 -3.777 25.016 1.00 77.00 89 SER A CA 1
ATOM 680 C C . SER A 1 89 ? -7.712 -3.662 23.492 1.00 77.00 89 SER A C 1
ATOM 682 O O . SER A 1 89 ? -6.792 -3.032 22.965 1.00 77.00 89 SER A O 1
ATOM 684 N N . GLU A 1 90 ? -8.712 -4.182 22.775 1.00 80.12 90 GLU A N 1
ATOM 685 C CA . GLU A 1 90 ? -8.745 -4.131 21.310 1.00 80.12 90 GLU A CA 1
ATOM 686 C C . GLU A 1 90 ? -8.839 -2.692 20.775 1.00 80.12 90 GLU A C 1
ATOM 688 O O . GLU A 1 90 ? -8.230 -2.362 19.749 1.00 80.12 90 GLU A O 1
ATOM 693 N N . PHE A 1 91 ? -9.579 -1.816 21.461 1.00 81.69 91 PHE A N 1
ATOM 694 C CA . PHE A 1 91 ? -9.837 -0.450 21.005 1.00 81.69 91 PHE A CA 1
ATOM 695 C C . PHE A 1 91 ? -9.008 0.625 21.708 1.00 81.69 91 PHE A C 1
ATOM 697 O O . PHE A 1 91 ? -9.113 1.785 21.317 1.00 81.69 91 PHE A O 1
ATOM 704 N N . LYS A 1 92 ? -8.126 0.268 22.649 1.00 81.50 92 LYS A N 1
ATOM 705 C CA . LYS A 1 92 ? -7.279 1.209 23.409 1.00 81.50 92 LYS A CA 1
ATOM 706 C C . LYS A 1 92 ? -6.510 2.211 22.541 1.00 81.50 92 LYS A C 1
ATOM 708 O O . LYS A 1 92 ? -6.365 3.375 22.899 1.00 81.50 92 LYS A O 1
ATOM 713 N N . VAL A 1 93 ? -6.086 1.787 21.350 1.00 80.69 93 VAL A N 1
ATOM 714 C CA . VAL A 1 93 ? -5.420 2.655 20.361 1.00 80.69 93 VAL A CA 1
ATOM 715 C C . VAL A 1 93 ? -6.280 3.876 19.989 1.00 80.69 93 VAL A C 1
ATOM 717 O O . VAL A 1 93 ? -5.747 4.918 19.636 1.00 80.69 93 VAL A O 1
ATOM 720 N N . LEU A 1 94 ? -7.609 3.803 20.071 1.00 79.62 94 LEU A N 1
ATOM 721 C CA . LEU A 1 94 ? -8.477 4.958 19.817 1.00 79.62 94 LEU A CA 1
ATOM 722 C C . LEU A 1 94 ? -8.342 6.038 20.893 1.00 79.62 94 LEU A C 1
ATOM 724 O O . LEU A 1 94 ? -8.389 7.220 20.565 1.00 79.62 94 LEU A O 1
ATOM 728 N N . GLU A 1 95 ? -8.132 5.651 22.150 1.00 77.44 95 GLU A N 1
ATOM 729 C CA . GLU A 1 95 ? -7.929 6.596 23.253 1.00 77.44 95 GLU A CA 1
ATOM 730 C C . GLU A 1 95 ? -6.572 7.293 23.140 1.00 77.44 95 GLU A C 1
ATOM 732 O O . GLU A 1 95 ? -6.483 8.505 23.317 1.00 77.44 95 GLU A O 1
ATOM 737 N N . GLU A 1 96 ? -5.533 6.555 22.742 1.00 80.56 96 GLU A N 1
ATOM 738 C CA . GLU A 1 96 ? -4.182 7.098 22.535 1.00 80.56 96 GLU A CA 1
ATOM 739 C C . GLU A 1 96 ? -4.115 8.142 21.408 1.00 80.56 96 GLU A C 1
ATOM 741 O O . GLU A 1 96 ? -3.258 9.024 21.422 1.00 80.56 96 GLU A O 1
ATOM 746 N N . TYR A 1 97 ? -5.018 8.060 20.427 1.00 77.38 97 TYR A N 1
ATOM 747 C CA . TYR A 1 97 ? -5.049 8.952 19.266 1.00 77.38 97 TYR A CA 1
ATOM 748 C C . TYR A 1 97 ? -6.332 9.786 19.182 1.00 77.38 97 TYR A C 1
ATOM 750 O O . TYR A 1 97 ? -6.713 10.222 18.091 1.00 77.38 97 TYR A O 1
ATOM 758 N N . LYS A 1 98 ? -6.974 10.044 20.327 1.00 72.75 98 LYS A N 1
ATOM 759 C CA . LYS A 1 98 ? -8.255 10.751 20.414 1.00 72.75 98 LYS A CA 1
ATOM 760 C C . LYS A 1 98 ? -8.269 12.085 19.660 1.00 72.75 98 LYS A C 1
ATOM 762 O O . LYS A 1 98 ? -9.204 12.348 18.914 1.00 72.75 98 LYS A O 1
ATOM 767 N N . ASP A 1 99 ? -7.191 12.862 19.747 1.00 72.75 99 ASP A N 1
ATOM 768 C CA . ASP A 1 99 ? -7.071 14.181 19.099 1.00 72.75 99 ASP A CA 1
ATOM 769 C C . ASP A 1 99 ? -7.027 14.129 17.560 1.00 72.75 99 ASP A C 1
ATOM 771 O O . ASP A 1 99 ? -7.171 15.150 16.889 1.00 72.75 99 ASP A O 1
ATOM 775 N N . LYS A 1 100 ? -6.791 12.947 16.977 1.00 68.94 100 LYS A N 1
ATOM 776 C CA . LYS A 1 100 ? -6.738 12.731 15.520 1.00 68.94 100 LYS A CA 1
ATOM 777 C C . LYS A 1 100 ? -8.000 12.069 14.974 1.00 68.94 100 LYS A C 1
ATOM 779 O O . LYS A 1 100 ? -8.081 11.817 13.770 1.00 68.94 100 LYS A O 1
ATOM 784 N N . LEU A 1 101 ? -8.959 11.753 15.839 1.00 68.00 101 LEU A N 1
ATOM 785 C CA . LEU A 1 101 ? -10.240 11.206 15.432 1.00 68.00 101 LEU A CA 1
ATOM 786 C C . LEU A 1 101 ? -11.081 12.319 14.787 1.00 68.00 101 LEU A C 1
ATOM 788 O O . LEU A 1 101 ? -11.136 13.441 15.278 1.00 68.00 101 LEU A O 1
ATOM 792 N N . LYS A 1 102 ? -11.731 12.020 13.659 1.00 61.09 102 LYS A N 1
ATOM 793 C CA . LYS A 1 102 ? -12.676 12.948 13.031 1.00 61.09 102 LYS A CA 1
ATOM 794 C C . LYS A 1 102 ? -13.906 13.086 13.921 1.00 61.09 102 LYS A C 1
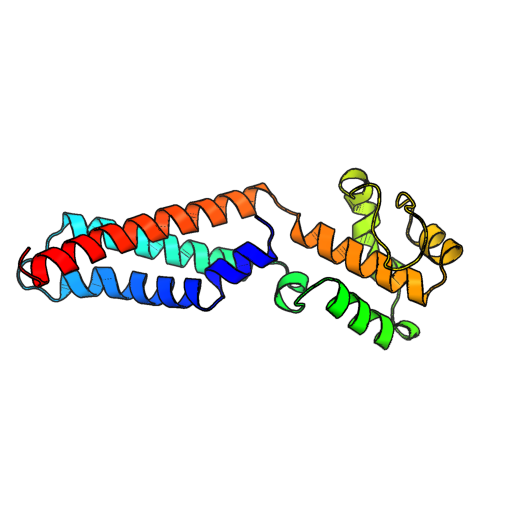ATOM 796 O O . LYS A 1 102 ? -14.530 12.085 14.241 1.00 61.09 102 LYS A O 1
ATOM 801 N N . ASN A 1 103 ? -14.305 14.303 14.261 1.00 52.88 103 ASN A N 1
ATOM 802 C CA . ASN A 1 103 ? -15.619 14.512 14.868 1.00 52.88 103 ASN A CA 1
ATOM 803 C C . ASN A 1 103 ? -16.695 14.102 13.846 1.00 52.88 103 ASN A C 1
ATOM 805 O O . ASN A 1 103 ? -16.526 14.355 12.650 1.00 52.88 103 ASN A O 1
ATOM 809 N N . ASN A 1 104 ? -17.778 13.474 14.310 1.00 51.72 104 ASN A N 1
ATOM 810 C CA . ASN A 1 104 ? -18.888 12.934 13.507 1.00 51.72 104 ASN A CA 1
ATOM 811 C C . ASN A 1 104 ? -18.574 11.654 12.721 1.00 51.72 104 ASN A C 1
ATOM 813 O O . ASN A 1 104 ? -18.399 11.660 11.501 1.00 51.72 104 ASN A O 1
ATOM 817 N N . TYR A 1 105 ? -18.590 10.523 13.421 1.00 53.22 105 TYR A N 1
ATOM 818 C CA . TYR A 1 105 ? -18.524 9.219 12.779 1.00 53.22 105 TYR A CA 1
ATOM 819 C C . TYR A 1 105 ? -19.899 8.689 12.416 1.00 53.22 105 TYR A C 1
ATOM 821 O O . TYR A 1 105 ? -20.815 8.675 13.235 1.00 53.22 105 TYR A O 1
ATOM 829 N N . ASP A 1 106 ? -20.011 8.220 11.177 1.00 43.50 106 ASP A N 1
ATOM 830 C CA . ASP A 1 106 ? -21.217 7.588 10.668 1.00 43.50 106 ASP A CA 1
ATOM 831 C C . ASP A 1 106 ? -21.257 6.133 11.158 1.00 43.50 106 ASP A C 1
ATOM 833 O O . ASP A 1 106 ? -20.784 5.190 10.514 1.00 43.50 106 ASP A O 1
ATOM 837 N N . GLY A 1 107 ? -21.758 5.958 12.379 1.00 43.88 107 GLY A N 1
ATOM 838 C CA . GLY A 1 107 ? -22.321 4.688 12.796 1.00 43.88 107 GLY A CA 1
ATOM 839 C C . GLY A 1 107 ? -23.598 4.517 11.992 1.00 43.88 107 GLY A C 1
ATOM 840 O O . GLY A 1 107 ? -24.523 5.299 12.160 1.00 43.88 107 GLY A O 1
ATOM 841 N N . TYR A 1 108 ? -23.651 3.515 11.112 1.00 45.31 108 TYR A N 1
ATOM 842 C CA . TYR A 1 108 ? -24.783 3.260 10.205 1.00 45.31 108 TYR A CA 1
ATOM 843 C C . TYR A 1 108 ? -26.172 3.268 10.879 1.00 45.31 108 TYR A C 1
ATOM 845 O O . TYR A 1 108 ? -27.174 3.329 10.178 1.00 45.31 108 TYR A O 1
ATOM 853 N N . PHE A 1 109 ? -26.244 3.235 12.213 1.00 42.44 109 PHE A N 1
ATOM 854 C CA . PHE A 1 109 ? -27.347 3.797 12.978 1.00 42.44 109 PHE A CA 1
ATOM 855 C C . PHE A 1 109 ? -26.807 4.554 14.203 1.00 42.44 109 PHE A C 1
ATOM 857 O O . PHE A 1 109 ? -25.921 4.052 14.891 1.00 42.44 109 PHE A O 1
ATOM 864 N N . TYR A 1 110 ? -27.461 5.681 14.504 1.00 41.53 110 TYR A N 1
ATOM 865 C CA . TYR A 1 110 ? -27.456 6.418 15.774 1.00 41.53 110 TYR A CA 1
ATOM 866 C C . TYR A 1 110 ? -26.344 7.457 16.010 1.00 41.53 110 TYR A C 1
ATOM 868 O O . TYR A 1 110 ? -25.181 7.121 16.166 1.00 41.53 110 TYR A O 1
ATOM 876 N N . LYS A 1 111 ? -26.801 8.722 16.083 1.00 44.38 111 LYS A N 1
ATOM 877 C CA . LYS A 1 111 ? -26.174 9.962 16.581 1.00 44.38 111 LYS A CA 1
ATOM 878 C C . LYS A 1 111 ? -24.664 10.124 16.364 1.00 44.38 111 LYS A C 1
ATOM 880 O O . LYS A 1 111 ? -23.850 9.433 16.962 1.00 44.38 111 LYS A O 1
ATOM 885 N N . GLN A 1 112 ? -24.321 11.174 15.613 1.00 49.88 112 GLN A N 1
ATOM 886 C CA . GLN A 1 112 ? -23.009 11.818 15.655 1.00 49.88 112 GLN A CA 1
ATOM 887 C C . GLN A 1 112 ? -22.655 12.151 17.112 1.00 49.88 112 GLN A C 1
ATOM 889 O O . GLN A 1 112 ? -23.086 13.170 17.645 1.00 49.88 112 GLN A O 1
ATOM 894 N N . ASN A 1 113 ? -21.917 11.259 17.762 1.00 53.00 113 ASN A N 1
ATOM 895 C CA . ASN A 1 113 ? -21.361 11.481 19.083 1.00 53.00 113 ASN A CA 1
ATOM 896 C C . ASN A 1 113 ? -19.851 11.649 18.924 1.00 53.00 113 ASN A C 1
ATOM 898 O O . ASN A 1 113 ? -19.195 10.868 18.227 1.00 53.00 113 ASN A O 1
ATOM 902 N N . ASP A 1 114 ? -19.301 12.667 19.579 1.00 58.19 114 ASP A N 1
ATOM 903 C CA . ASP A 1 114 ? -17.858 12.802 19.732 1.00 58.19 114 ASP A CA 1
ATOM 904 C C . ASP A 1 114 ? -17.342 11.627 20.571 1.00 58.19 114 ASP A C 1
ATOM 906 O O . ASP A 1 114 ? -17.851 11.360 21.663 1.00 58.19 114 ASP A O 1
ATOM 910 N N . PHE A 1 115 ? -16.341 10.906 20.058 1.00 60.78 115 PHE A N 1
ATOM 911 C CA . PHE A 1 115 ? -15.707 9.815 20.797 1.00 60.78 115 PHE A CA 1
ATOM 912 C C . PHE A 1 115 ? -15.073 10.372 22.080 1.00 60.78 115 PHE A C 1
ATOM 914 O O . PHE A 1 115 ? -14.167 11.208 22.021 1.00 60.78 115 PHE A O 1
ATOM 921 N N . LYS A 1 116 ? -15.546 9.918 23.247 1.00 65.50 116 LYS A N 1
ATOM 922 C CA . LYS A 1 116 ? -14.992 10.303 24.553 1.00 65.50 116 LYS A CA 1
ATOM 923 C C . LYS A 1 116 ? -14.034 9.245 25.089 1.00 65.50 116 LYS A C 1
ATOM 925 O O . LYS A 1 116 ? -12.872 9.572 25.324 1.00 65.50 116 LYS A O 1
ATOM 930 N N . ASP A 1 117 ? -14.517 8.024 25.250 1.00 65.81 117 ASP A N 1
ATOM 931 C CA . ASP A 1 117 ? -13.810 6.881 25.828 1.00 65.81 117 ASP A CA 1
ATOM 932 C C . ASP A 1 117 ? -14.541 5.587 25.433 1.00 65.81 117 ASP A C 1
ATOM 934 O O . ASP A 1 117 ? -15.683 5.620 24.952 1.00 65.81 117 ASP A O 1
ATOM 938 N N . ILE A 1 118 ? -13.872 4.443 25.576 1.00 71.00 118 ILE A N 1
ATOM 939 C CA . ILE A 1 118 ? -14.431 3.150 25.152 1.00 71.00 118 ILE A CA 1
ATOM 940 C C . ILE A 1 118 ? -15.639 2.769 26.019 1.00 71.00 118 ILE A C 1
ATOM 942 O O . ILE A 1 118 ? -16.671 2.361 25.478 1.00 71.00 118 ILE A O 1
ATOM 946 N N . ASP A 1 119 ? -15.542 2.955 27.336 1.00 70.81 119 ASP A N 1
ATOM 947 C CA . ASP A 1 119 ? -16.576 2.557 28.295 1.00 70.81 119 ASP A CA 1
ATOM 948 C C . ASP A 1 119 ? -17.862 3.378 28.135 1.00 70.81 119 ASP A C 1
ATOM 950 O O . ASP A 1 119 ? -18.957 2.807 28.098 1.00 70.81 119 ASP A O 1
ATOM 954 N N . SER A 1 120 ? -17.763 4.700 27.949 1.00 69.69 120 SER A N 1
ATOM 955 C CA . SER A 1 120 ? -18.929 5.539 27.639 1.00 69.69 120 SER A CA 1
ATOM 956 C C . SER A 1 120 ? -19.597 5.135 26.327 1.00 69.69 120 SER A C 1
ATOM 958 O O . SER A 1 120 ? -20.819 5.005 26.270 1.00 69.69 120 SER A O 1
ATOM 960 N N . THR A 1 121 ? -18.807 4.824 25.297 1.00 67.00 121 THR A N 1
ATOM 961 C CA . THR A 1 121 ? -19.333 4.383 23.998 1.00 67.00 121 THR A CA 1
ATOM 962 C C . THR A 1 121 ? -20.059 3.034 24.105 1.00 67.00 121 THR A C 1
ATOM 964 O O . THR A 1 121 ? -21.068 2.813 23.433 1.00 67.00 121 THR A O 1
ATOM 967 N N . ILE A 1 122 ? -19.576 2.115 24.949 1.00 72.81 122 ILE A N 1
ATOM 968 C CA . ILE A 1 122 ? -20.243 0.828 25.207 1.00 72.81 122 ILE A CA 1
ATOM 969 C C . ILE A 1 122 ? -21.564 1.039 25.953 1.00 72.81 122 ILE A C 1
ATOM 971 O O . ILE A 1 122 ? -22.569 0.425 25.585 1.00 72.81 122 ILE A O 1
ATOM 975 N N . ASN A 1 123 ? -21.570 1.913 26.961 1.00 72.81 123 ASN A N 1
ATOM 976 C CA . ASN A 1 123 ? -22.748 2.187 27.782 1.00 72.81 123 ASN A CA 1
ATOM 977 C C . ASN A 1 123 ? -23.861 2.911 27.007 1.00 72.81 123 ASN A C 1
ATOM 979 O O . ASN A 1 123 ? -25.035 2.613 27.218 1.00 72.81 123 ASN A O 1
ATOM 983 N N . ASP A 1 124 ? -23.508 3.804 26.079 1.00 65.12 124 ASP A N 1
ATOM 984 C CA . ASP A 1 124 ? -24.476 4.625 25.341 1.00 65.12 124 ASP A CA 1
ATOM 985 C C . ASP A 1 124 ? -25.213 3.865 24.222 1.00 65.12 124 ASP A C 1
ATOM 987 O O . ASP A 1 124 ? -26.368 4.169 23.919 1.00 65.12 124 ASP A O 1
ATOM 991 N N . ILE A 1 125 ? -24.549 2.900 23.574 1.00 69.62 125 ILE A N 1
ATOM 992 C CA . ILE A 1 125 ? -25.014 2.297 22.305 1.00 69.62 125 ILE A CA 1
ATOM 993 C C . ILE A 1 125 ? -25.196 0.769 22.422 1.00 69.62 125 ILE A C 1
ATOM 995 O O . ILE A 1 125 ? -25.825 0.127 21.580 1.00 69.62 125 ILE A O 1
ATOM 999 N N . GLY A 1 126 ? -24.673 0.159 23.487 1.00 70.50 126 GLY A N 1
ATOM 1000 C CA . GLY A 1 126 ? -24.688 -1.285 23.700 1.00 70.50 126 GLY A CA 1
ATOM 1001 C C . GLY A 1 126 ? -23.552 -2.022 22.977 1.00 70.50 126 GLY A C 1
ATOM 1002 O O . GLY A 1 126 ? -23.096 -1.633 21.899 1.00 70.50 126 GLY A O 1
ATOM 1003 N N . LYS A 1 127 ? -23.113 -3.141 23.571 1.00 71.06 127 LYS A N 1
ATOM 1004 C CA . LYS A 1 127 ? -21.872 -3.868 23.230 1.00 71.06 127 LYS A CA 1
ATOM 1005 C C . LYS A 1 127 ? -21.718 -4.226 21.737 1.00 71.06 127 LYS A C 1
ATOM 1007 O O . LYS A 1 127 ? -20.696 -3.923 21.127 1.00 71.06 127 LYS A O 1
ATOM 1012 N N . LYS A 1 128 ? -22.753 -4.779 21.090 1.00 69.31 128 LYS A N 1
ATOM 1013 C CA . LYS A 1 128 ? -22.703 -5.126 19.650 1.00 69.31 128 LYS A CA 1
ATOM 1014 C C . LYS A 1 128 ? -22.525 -3.922 18.731 1.00 69.31 128 LYS A C 1
ATOM 1016 O O . LYS A 1 128 ? -21.886 -4.029 17.682 1.00 69.31 128 LYS A O 1
ATOM 1021 N N . GLN A 1 129 ? -23.164 -2.806 19.061 1.00 73.56 129 GLN A N 1
ATOM 1022 C CA . GLN A 1 129 ? -23.167 -1.616 18.213 1.00 73.56 129 GLN A CA 1
ATOM 1023 C C . GLN A 1 129 ? -21.892 -0.799 18.434 1.00 73.56 129 GLN A C 1
ATOM 1025 O O . GLN A 1 129 ? -21.304 -0.332 17.457 1.00 73.56 129 GLN A O 1
ATOM 1030 N N . SER A 1 130 ? -21.397 -0.739 19.675 1.00 73.94 130 SER A N 1
ATOM 1031 C CA . SER A 1 130 ? -20.113 -0.115 19.993 1.00 73.94 130 SER A CA 1
ATOM 1032 C C . SER A 1 130 ? -18.949 -0.821 19.295 1.00 73.94 130 SER A C 1
ATOM 1034 O O . SER A 1 130 ? -18.155 -0.144 18.651 1.00 73.94 130 SER A O 1
ATOM 1036 N N . ILE A 1 131 ? -18.893 -2.161 19.278 1.00 79.31 131 ILE A N 1
ATOM 1037 C CA . ILE A 1 131 ? -17.850 -2.909 18.544 1.00 79.31 131 ILE A CA 1
ATOM 1038 C C . ILE A 1 131 ? -17.824 -2.518 17.064 1.00 79.31 131 ILE A C 1
ATOM 1040 O O . ILE A 1 131 ? -16.754 -2.316 16.494 1.00 79.31 131 ILE A O 1
ATOM 1044 N N . ARG A 1 132 ? -18.990 -2.372 16.423 1.00 76.12 132 ARG A N 1
ATOM 1045 C CA . ARG A 1 132 ? -19.062 -1.985 15.005 1.00 76.12 132 ARG A CA 1
ATOM 1046 C C . ARG A 1 132 ? -18.541 -0.574 14.772 1.00 76.12 132 ARG A C 1
ATOM 1048 O O . ARG A 1 132 ? -17.767 -0.369 13.838 1.00 76.12 132 ARG A O 1
ATOM 1055 N N . ALA A 1 133 ? -18.960 0.375 15.605 1.00 74.81 133 ALA A N 1
ATOM 1056 C CA . ALA A 1 133 ? -18.509 1.756 15.515 1.00 74.81 133 ALA A CA 1
ATOM 1057 C C . ALA A 1 133 ? -16.994 1.847 15.757 1.00 74.81 133 ALA A C 1
ATOM 1059 O O . ALA A 1 133 ? -16.261 2.318 14.890 1.00 74.81 133 ALA A O 1
ATOM 1060 N N . LEU A 1 134 ? -16.508 1.293 16.869 1.00 80.00 134 LEU A N 1
ATOM 1061 C CA . LEU A 1 134 ? -15.095 1.285 17.261 1.00 80.00 134 LEU A CA 1
ATOM 1062 C C . LEU A 1 134 ? -14.202 0.560 16.240 1.00 80.00 134 LEU A C 1
ATOM 1064 O O . LEU A 1 134 ? -13.099 1.016 15.939 1.00 80.00 134 LEU A O 1
ATOM 1068 N N . ALA A 1 135 ? -14.684 -0.514 15.616 1.00 82.94 135 ALA A N 1
ATOM 1069 C CA . ALA A 1 135 ? -13.959 -1.195 14.547 1.00 82.94 135 ALA A CA 1
ATOM 1070 C C . ALA A 1 135 ? -13.778 -0.312 13.304 1.00 82.94 135 ALA A C 1
ATOM 1072 O O . ALA A 1 135 ? -12.677 -0.220 12.754 1.00 82.94 135 ALA A O 1
ATOM 1073 N N . ILE A 1 136 ? -14.840 0.371 12.867 1.00 81.88 136 ILE A N 1
ATOM 1074 C CA . ILE A 1 136 ? -14.781 1.291 11.723 1.00 81.88 136 ILE A CA 1
ATOM 1075 C C . ILE A 1 136 ? -13.859 2.475 12.041 1.00 81.88 136 ILE A C 1
ATOM 1077 O O . ILE A 1 136 ? -13.036 2.853 11.205 1.00 81.88 136 ILE A O 1
ATOM 1081 N N . LEU A 1 137 ? -13.943 3.006 13.263 1.00 80.31 137 LEU A N 1
ATOM 1082 C CA . LEU A 1 137 ? -13.067 4.057 13.781 1.00 80.31 137 LEU A CA 1
ATOM 1083 C C . LEU A 1 137 ? -11.597 3.671 13.703 1.00 80.31 137 LEU A C 1
ATOM 1085 O O . LEU A 1 137 ? -10.795 4.373 13.085 1.00 80.31 137 LEU A O 1
ATOM 1089 N N . LYS A 1 138 ? -11.258 2.517 14.279 1.00 85.81 138 LYS A N 1
ATOM 1090 C CA . LYS A 1 138 ? -9.893 1.993 14.316 1.00 85.81 138 LYS A CA 1
ATOM 1091 C C . LYS A 1 138 ? -9.365 1.755 12.909 1.00 85.81 138 LYS A C 1
ATOM 1093 O O . LYS A 1 138 ? -8.239 2.145 12.603 1.00 85.81 138 LYS A O 1
ATOM 1098 N N . PHE A 1 139 ? -10.187 1.187 12.026 1.00 84.94 139 PHE A N 1
ATOM 1099 C CA . PHE A 1 139 ? -9.815 0.985 10.629 1.00 84.94 139 PHE A CA 1
ATOM 1100 C C . PHE A 1 139 ? -9.514 2.311 9.922 1.00 84.94 139 PHE A C 1
ATOM 1102 O O . PHE A 1 139 ? -8.480 2.435 9.266 1.00 84.94 139 PHE A O 1
ATOM 1109 N N . ASN A 1 140 ? -10.387 3.310 10.065 1.00 83.06 140 ASN A N 1
ATOM 1110 C CA . ASN A 1 140 ? -10.216 4.611 9.422 1.00 83.06 140 ASN A CA 1
ATOM 1111 C C . ASN A 1 140 ? -8.982 5.349 9.944 1.00 83.06 140 ASN A C 1
ATOM 1113 O O . ASN A 1 140 ? -8.197 5.856 9.142 1.00 83.06 140 ASN A O 1
ATOM 1117 N N . LEU A 1 141 ? -8.768 5.335 11.261 1.00 84.62 141 LEU A N 1
ATOM 1118 C CA . LEU A 1 141 ? -7.590 5.924 11.886 1.00 84.62 141 LEU A CA 1
ATOM 1119 C C . LEU A 1 141 ? -6.304 5.281 11.358 1.00 84.62 141 LEU A C 1
ATOM 1121 O O . LEU A 1 141 ? -5.419 5.979 10.865 1.00 84.62 141 LEU A O 1
ATOM 1125 N N . ILE A 1 142 ? -6.221 3.948 11.367 1.00 85.75 142 ILE A N 1
ATOM 1126 C CA . ILE A 1 142 ? -5.045 3.222 10.866 1.00 85.75 142 ILE A CA 1
ATOM 1127 C C . ILE A 1 142 ? -4.814 3.492 9.374 1.00 85.75 142 ILE A C 1
ATOM 1129 O O . ILE A 1 142 ? -3.672 3.596 8.930 1.00 85.75 142 ILE A O 1
ATOM 1133 N N . ASN A 1 143 ? -5.879 3.666 8.592 1.00 83.69 143 ASN A N 1
ATOM 1134 C CA . ASN A 1 143 ? -5.788 3.973 7.166 1.00 83.69 143 ASN A CA 1
ATOM 1135 C C . ASN A 1 143 ? -5.246 5.393 6.881 1.00 83.69 143 ASN A C 1
ATOM 1137 O O . ASN A 1 143 ? -4.707 5.649 5.792 1.00 83.69 143 ASN A O 1
ATOM 1141 N N . GLU A 1 144 ? -5.376 6.303 7.852 1.00 83.75 144 GLU A N 1
ATOM 1142 C CA . GLU A 1 144 ? -4.918 7.695 7.793 1.00 83.75 144 GLU A CA 1
ATOM 1143 C C . GLU A 1 144 ? -3.617 7.971 8.580 1.00 83.75 144 GLU A C 1
ATOM 1145 O O . GLU A 1 144 ? -2.988 9.016 8.375 1.00 83.75 144 GLU A O 1
ATOM 1150 N N . LEU A 1 145 ? -3.136 7.029 9.395 1.00 83.62 145 LEU A N 1
ATOM 1151 C CA . LEU A 1 145 ? -1.858 7.151 10.103 1.00 83.62 145 LEU A CA 1
ATOM 1152 C C . LEU A 1 145 ? -0.658 7.292 9.145 1.00 83.62 145 LEU A C 1
ATOM 1154 O O . LEU A 1 145 ? -0.674 6.841 7.997 1.00 83.62 145 LEU A O 1
ATOM 1158 N N . ASN A 1 146 ? 0.408 7.929 9.637 1.00 84.56 146 ASN A N 1
ATOM 1159 C CA . ASN A 1 146 ? 1.679 8.141 8.931 1.00 84.56 146 ASN A CA 1
ATOM 1160 C C . ASN A 1 146 ? 1.524 8.809 7.553 1.00 84.56 146 ASN A C 1
ATOM 1162 O O . ASN A 1 146 ? 1.956 8.284 6.525 1.00 84.56 146 ASN A O 1
ATOM 1166 N N . SER A 1 147 ? 0.913 9.997 7.522 1.00 85.19 147 SER A N 1
ATOM 1167 C CA . SER A 1 147 ? 0.729 10.793 6.298 1.00 85.19 147 SER A CA 1
ATOM 1168 C C . SER A 1 147 ? 2.027 10.997 5.509 1.00 85.19 147 SER A C 1
ATOM 1170 O O . SER A 1 147 ? 2.016 10.842 4.291 1.00 85.19 147 SER A O 1
ATOM 1172 N N . PHE A 1 148 ? 3.143 11.273 6.186 1.00 86.56 148 PHE A N 1
ATOM 1173 C CA . PHE A 1 148 ? 4.437 11.502 5.543 1.00 86.56 148 PHE A CA 1
ATOM 1174 C C . PHE A 1 148 ? 4.936 10.279 4.758 1.00 86.56 148 PHE A C 1
ATOM 1176 O O . PHE A 1 148 ? 5.234 10.390 3.573 1.00 86.56 148 PHE A O 1
ATOM 1183 N N . GLN A 1 149 ? 4.931 9.091 5.375 1.00 88.25 149 GLN A N 1
ATOM 1184 C CA . GLN A 1 149 ? 5.330 7.844 4.705 1.00 88.25 149 GLN A CA 1
ATOM 1185 C C . GLN A 1 149 ? 4.466 7.573 3.469 1.00 88.25 149 GLN A C 1
ATOM 1187 O O . GLN A 1 149 ? 4.975 7.230 2.403 1.00 88.25 149 GLN A O 1
ATOM 1192 N N . ARG A 1 150 ? 3.153 7.790 3.593 1.00 90.69 150 ARG A N 1
ATOM 1193 C CA . ARG A 1 150 ? 2.199 7.634 2.490 1.00 90.69 150 ARG A CA 1
ATOM 1194 C C . ARG A 1 150 ? 2.506 8.580 1.323 1.00 90.69 150 ARG A C 1
ATOM 1196 O O . ARG A 1 150 ? 2.428 8.173 0.163 1.00 90.69 150 ARG A O 1
ATOM 1203 N N . TRP A 1 151 ? 2.875 9.825 1.617 1.00 90.62 151 TRP A N 1
ATOM 1204 C CA . TRP A 1 151 ? 3.307 10.796 0.611 1.00 90.62 151 TRP A CA 1
ATOM 1205 C C . TRP A 1 151 ? 4.603 10.372 -0.082 1.00 90.62 151 TRP A C 1
ATOM 1207 O O . TRP A 1 151 ? 4.645 10.364 -1.311 1.00 90.62 151 TRP A O 1
ATOM 1217 N N . CYS A 1 152 ? 5.616 9.938 0.674 1.00 92.44 152 CYS A N 1
ATOM 1218 C CA . CYS A 1 152 ? 6.869 9.434 0.109 1.00 92.44 152 CYS A CA 1
ATOM 1219 C C . CYS A 1 152 ? 6.643 8.240 -0.828 1.00 92.44 152 CYS A C 1
ATOM 1221 O O . CYS A 1 152 ? 7.168 8.236 -1.937 1.00 92.44 152 CYS A O 1
ATOM 1223 N N . LEU A 1 153 ? 5.819 7.263 -0.433 1.00 91.75 153 LEU A N 1
ATOM 1224 C CA . LEU A 1 153 ? 5.504 6.103 -1.277 1.00 91.75 153 LEU A CA 1
ATOM 1225 C C . LEU A 1 153 ? 4.753 6.495 -2.553 1.00 91.75 153 LEU A C 1
ATOM 1227 O O . LEU A 1 153 ? 5.034 5.959 -3.622 1.00 91.75 153 LEU A O 1
ATOM 1231 N N . SER A 1 154 ? 3.836 7.461 -2.459 1.00 91.81 154 SER A N 1
ATOM 1232 C CA . SER A 1 154 ? 3.118 7.983 -3.630 1.00 91.81 154 SER A CA 1
ATOM 1233 C C . SER A 1 154 ? 4.078 8.662 -4.615 1.00 91.81 154 SER A C 1
ATOM 1235 O O . SER A 1 154 ? 3.971 8.469 -5.825 1.00 91.81 154 SER A O 1
ATOM 1237 N N . LEU A 1 155 ? 5.052 9.418 -4.099 1.00 92.88 155 LEU A N 1
ATOM 1238 C CA . LEU A 1 155 ? 6.071 10.084 -4.908 1.00 92.88 155 LEU A CA 1
ATOM 1239 C C . LEU A 1 155 ? 7.039 9.075 -5.539 1.00 92.88 155 LEU A C 1
ATOM 1241 O O . LEU A 1 155 ? 7.318 9.176 -6.731 1.00 92.88 155 LEU A O 1
ATOM 1245 N N . LEU A 1 156 ? 7.490 8.068 -4.782 1.00 91.31 156 LEU A N 1
ATOM 1246 C CA . LEU A 1 156 ? 8.316 6.974 -5.305 1.00 91.31 156 LEU A CA 1
ATOM 1247 C C . LEU A 1 156 ? 7.614 6.231 -6.441 1.00 91.31 156 LEU A C 1
ATOM 1249 O O . LEU A 1 156 ? 8.237 5.957 -7.463 1.00 91.31 156 LEU A O 1
ATOM 1253 N N . PHE A 1 157 ? 6.319 5.945 -6.287 1.00 91.25 157 PHE A N 1
ATOM 1254 C CA . PHE A 1 157 ? 5.531 5.297 -7.331 1.00 91.25 157 PHE A CA 1
ATOM 1255 C C . PHE A 1 157 ? 5.508 6.128 -8.618 1.00 91.25 157 PHE A C 1
ATOM 1257 O O . PHE A 1 157 ? 5.759 5.603 -9.704 1.00 9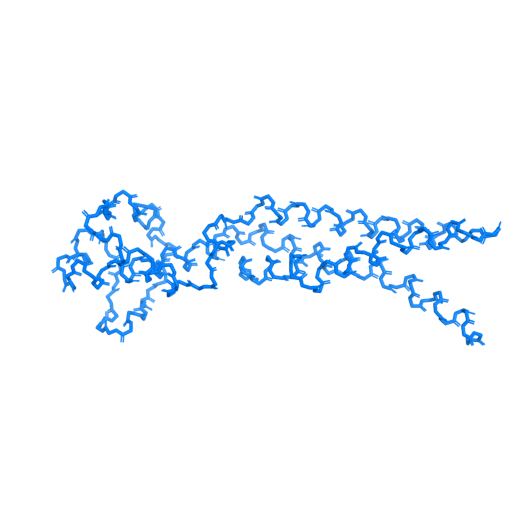1.25 157 PHE A O 1
ATOM 1264 N N . LEU A 1 158 ? 5.238 7.430 -8.499 1.00 92.00 158 LEU A N 1
ATOM 1265 C CA . LEU A 1 158 ? 5.160 8.342 -9.637 1.00 92.00 158 LEU A CA 1
ATOM 1266 C C . LEU A 1 158 ? 6.515 8.487 -10.342 1.00 92.00 158 LEU A C 1
ATOM 1268 O O . LEU A 1 158 ? 6.601 8.281 -11.550 1.00 92.00 158 LEU A O 1
ATOM 1272 N N . VAL A 1 159 ? 7.577 8.783 -9.590 1.00 92.88 159 VAL A N 1
ATOM 1273 C CA . VAL A 1 159 ? 8.931 8.952 -10.140 1.00 92.88 159 VAL A CA 1
ATOM 1274 C C . VAL A 1 159 ? 9.430 7.650 -10.765 1.00 92.88 159 VAL A C 1
ATOM 1276 O O . VAL A 1 159 ? 9.908 7.661 -11.897 1.00 92.88 159 VAL A O 1
ATOM 1279 N N . GLY A 1 160 ? 9.266 6.520 -10.072 1.00 90.00 160 GLY A N 1
ATOM 1280 C CA . GLY A 1 160 ? 9.651 5.207 -10.585 1.00 90.00 160 GLY A CA 1
ATOM 1281 C C . GLY A 1 160 ? 8.925 4.858 -11.884 1.00 90.00 160 GLY A C 1
ATOM 1282 O O . GLY A 1 160 ? 9.561 4.440 -12.849 1.00 90.00 160 GLY A O 1
ATOM 1283 N N . SER A 1 161 ? 7.615 5.115 -11.950 1.00 89.69 161 SER A N 1
ATOM 1284 C CA . SER A 1 161 ? 6.825 4.887 -13.166 1.00 89.69 161 SER A CA 1
ATOM 1285 C C . SER A 1 161 ? 7.340 5.717 -14.342 1.00 89.69 161 SER A C 1
ATOM 1287 O O . SER A 1 161 ? 7.565 5.173 -15.420 1.00 89.69 161 SER A O 1
ATOM 1289 N N . VAL A 1 162 ? 7.579 7.017 -14.144 1.00 92.12 162 VAL A N 1
ATOM 1290 C CA . VAL A 1 162 ? 8.071 7.907 -15.210 1.00 92.12 162 VAL A CA 1
ATOM 1291 C C . VAL A 1 162 ? 9.435 7.449 -15.729 1.00 92.12 162 VAL A C 1
ATOM 1293 O O . VAL A 1 162 ? 9.625 7.348 -16.940 1.00 92.12 162 VAL A O 1
ATOM 1296 N N . LEU A 1 163 ? 10.366 7.117 -14.830 1.00 89.94 163 LEU A N 1
ATOM 1297 C CA . LEU A 1 163 ? 11.720 6.691 -15.198 1.00 89.94 163 LEU A CA 1
ATOM 1298 C C . LEU A 1 163 ? 11.762 5.334 -15.914 1.00 89.94 163 LEU A C 1
ATOM 1300 O O . LEU A 1 163 ? 12.697 5.082 -16.668 1.00 89.94 163 LEU A O 1
ATOM 1304 N N . VAL A 1 164 ? 10.767 4.469 -15.703 1.00 88.44 164 VAL A N 1
ATOM 1305 C CA . VAL A 1 164 ? 10.638 3.191 -16.420 1.00 88.44 164 VAL A CA 1
ATOM 1306 C C . VAL A 1 164 ? 9.945 3.384 -17.770 1.00 88.44 164 VAL A C 1
ATOM 1308 O O . VAL A 1 164 ? 10.429 2.888 -18.787 1.00 88.44 164 VAL A O 1
ATOM 1311 N N . PHE A 1 165 ? 8.832 4.122 -17.814 1.00 88.12 165 PHE A N 1
ATOM 1312 C CA . PHE A 1 165 ? 8.044 4.268 -19.041 1.00 88.12 165 PHE A CA 1
ATOM 1313 C C . PHE A 1 165 ? 8.712 5.153 -20.092 1.00 88.12 165 PHE A C 1
ATOM 1315 O O . PHE A 1 165 ? 8.602 4.851 -21.275 1.00 88.12 165 PHE A O 1
ATOM 1322 N N . LEU A 1 166 ? 9.425 6.212 -19.703 1.00 87.81 166 LEU A N 1
ATOM 1323 C CA . LEU A 1 166 ? 10.065 7.128 -20.652 1.00 87.81 166 LEU A CA 1
ATOM 1324 C C . LEU A 1 166 ? 11.083 6.424 -21.581 1.00 87.81 166 LEU A C 1
ATOM 1326 O O . LEU A 1 166 ? 10.916 6.510 -22.801 1.00 87.81 166 LEU A O 1
ATOM 1330 N N . PRO A 1 167 ? 12.079 5.664 -21.075 1.00 84.38 167 PRO A N 1
ATOM 1331 C CA . PRO A 1 167 ? 12.995 4.915 -21.938 1.00 84.38 167 PRO A CA 1
ATOM 1332 C C . PRO A 1 167 ? 12.299 3.776 -22.697 1.00 84.38 167 PRO A C 1
ATOM 1334 O O . PRO A 1 167 ? 12.694 3.456 -23.819 1.00 84.38 167 PRO A O 1
ATOM 1337 N N . LEU A 1 168 ? 11.250 3.175 -22.127 1.00 84.44 168 LEU A N 1
ATOM 1338 C CA . LEU A 1 168 ? 10.485 2.115 -22.784 1.00 84.44 168 LEU A CA 1
ATOM 1339 C C . LEU A 1 168 ? 9.699 2.639 -23.996 1.00 84.44 168 LEU A C 1
ATOM 1341 O O . LEU A 1 168 ? 9.756 2.038 -25.065 1.00 84.44 168 LEU A O 1
ATOM 1345 N N . ILE A 1 169 ? 9.022 3.782 -23.859 1.00 86.00 169 ILE A N 1
ATOM 1346 C CA . ILE A 1 169 ? 8.294 4.447 -24.948 1.00 86.00 169 ILE A CA 1
ATOM 1347 C C . ILE A 1 169 ? 9.266 4.856 -26.056 1.00 86.00 169 ILE A C 1
ATOM 1349 O O . ILE A 1 169 ? 9.033 4.532 -27.218 1.00 86.00 169 ILE A O 1
ATOM 1353 N N . TYR A 1 170 ? 10.381 5.503 -25.701 1.00 83.25 170 TYR A N 1
ATOM 1354 C CA . TYR A 1 170 ? 11.418 5.877 -26.666 1.00 83.25 170 TYR A CA 1
ATOM 1355 C C . TYR A 1 170 ? 11.910 4.668 -27.471 1.00 83.25 170 TYR A C 1
ATOM 1357 O O . TYR A 1 170 ? 12.012 4.710 -28.697 1.00 83.25 170 TYR A O 1
ATOM 1365 N N . ARG A 1 171 ? 12.140 3.542 -26.790 1.00 76.12 171 ARG A N 1
ATOM 1366 C CA . ARG A 1 171 ? 12.543 2.296 -27.438 1.00 76.12 171 ARG A CA 1
ATOM 1367 C C . ARG A 1 171 ? 11.476 1.743 -28.382 1.00 76.12 171 ARG A C 1
ATOM 1369 O O . ARG A 1 171 ? 11.835 1.232 -29.440 1.00 76.12 171 ARG A O 1
ATOM 1376 N N . ILE A 1 172 ? 10.199 1.813 -28.010 1.00 81.88 172 ILE A N 1
ATOM 1377 C CA . ILE A 1 172 ? 9.097 1.372 -28.874 1.00 81.88 172 ILE A CA 1
ATOM 1378 C C . ILE A 1 172 ? 9.082 2.193 -30.169 1.00 81.88 172 ILE A C 1
ATOM 1380 O O . ILE A 1 172 ? 9.020 1.594 -31.239 1.00 81.88 172 ILE A O 1
ATOM 1384 N N . PHE A 1 173 ? 9.221 3.521 -30.094 1.00 82.94 173 PHE A N 1
ATOM 1385 C CA . PHE A 1 173 ? 9.277 4.378 -31.286 1.00 82.94 173 PHE A CA 1
ATOM 1386 C C . PHE A 1 173 ? 10.458 4.033 -32.201 1.00 82.94 173 PHE A C 1
ATOM 1388 O O . PHE A 1 173 ? 10.240 3.760 -33.379 1.00 82.94 173 PHE A O 1
ATOM 1395 N N . ILE A 1 174 ? 11.667 3.879 -31.640 1.00 77.06 174 ILE A N 1
ATOM 1396 C CA . ILE A 1 174 ? 12.844 3.449 -32.416 1.00 77.06 174 ILE A CA 1
ATOM 1397 C C . ILE A 1 174 ? 12.598 2.121 -33.138 1.00 77.06 174 ILE A C 1
ATOM 1399 O O . ILE A 1 174 ? 12.981 1.968 -34.295 1.00 77.06 174 ILE A O 1
ATOM 1403 N N . ILE A 1 175 ? 12.014 1.129 -32.457 1.00 75.12 175 ILE A N 1
ATOM 1404 C CA . ILE A 1 175 ? 11.764 -0.193 -33.054 1.00 75.12 175 ILE A CA 1
ATOM 1405 C C . ILE A 1 175 ? 10.713 -0.106 -34.164 1.00 75.12 175 ILE A C 1
ATOM 1407 O O . ILE A 1 175 ? 10.835 -0.804 -35.168 1.00 75.12 175 ILE A O 1
ATOM 1411 N N . LEU A 1 176 ? 9.697 0.742 -33.994 1.00 78.31 176 LEU A N 1
ATOM 1412 C CA . LEU A 1 176 ? 8.647 0.964 -34.988 1.00 78.31 176 LEU A CA 1
ATOM 1413 C C . LEU A 1 176 ? 9.112 1.817 -36.182 1.00 78.31 176 LEU A C 1
ATOM 1415 O O . LEU A 1 176 ? 8.351 1.963 -37.135 1.00 78.31 176 LEU A O 1
ATOM 1419 N N . GLY A 1 177 ? 10.349 2.329 -36.166 1.00 59.78 177 GLY A N 1
ATOM 1420 C CA . GLY A 1 177 ? 10.938 3.076 -37.281 1.00 59.78 177 GLY A CA 1
ATOM 1421 C C . GLY A 1 177 ? 10.361 4.481 -37.469 1.00 59.78 177 GLY A C 1
ATOM 1422 O O . GLY A 1 177 ? 10.433 5.011 -38.577 1.00 59.78 177 GLY A O 1
ATOM 1423 N N . ILE A 1 178 ? 9.779 5.050 -36.407 1.00 53.06 178 ILE A N 1
ATOM 1424 C CA . ILE A 1 178 ? 9.333 6.450 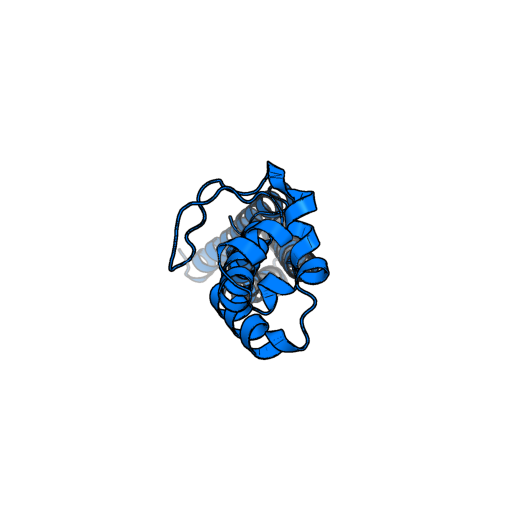-36.308 1.00 53.06 178 ILE A CA 1
ATOM 1425 C C . ILE A 1 178 ? 10.418 7.234 -35.575 1.00 53.06 178 ILE A C 1
ATOM 1427 O O . ILE A 1 178 ? 10.787 8.319 -36.071 1.00 53.06 178 ILE A O 1
#

Radius of gyration: 22.74 Å; chains: 1; bounding box: 53×28×66 Å

Foldseek 3Di:
DWLLVLLCCCVNPNNVVLLVLLVVQLVVQVVDPDHPVVLSVLSVVLNVLSVCLNVLSVVPRDPLSVVDPALQRQLVVCLVCLVVDPQQVVLVVCVVCLVVFDQFDCLVDDDRDRDDHLVVLCVPQNSSSSSSRSSNRVRVCSRPPPVPSSVVSVVSSVSSSCSSVVSVVVVVCVVVVD